Protein AF-A0AAX0KYI8-F1 (afdb_monomer_lite)

Sequence (105 aa):
MLRAIISIYSALVMVASILLAIGSLATGVMFAVSGDTQALRSFGFSLMIGGPLFAILLWGNVAIMVDNNRLLRRIAGEESNVKVPSEASGSASRREPTFSGSARS

Foldseek 3Di:
DVVVVLVVVLVVLLVVLVCQLVVLLVCLVCQLVVPPDPVSNVVSVCSNPVRNVVSVVSNVVSVVVVVVVVVVVVVVVVVVVPPPPPVVVPPPPDPDPPPPPDDDD

Radius of gyration: 30.59 Å; chains: 1; bounding box: 104×14×51 Å

Structure (mmCIF, N/CA/C/O backbone):
data_AF-A0AAX0KYI8-F1
#
_entry.id   AF-A0AAX0KYI8-F1
#
loop_
_atom_site.group_PDB
_atom_site.id
_atom_site.type_symbol
_atom_site.label_atom_id
_atom_site.label_alt_id
_atom_site.label_comp_id
_atom_sit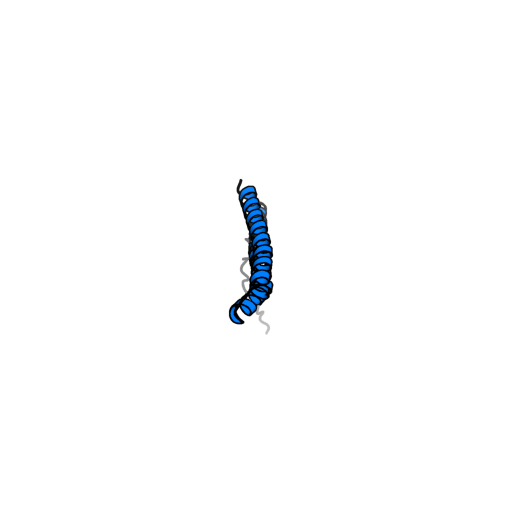e.label_asym_id
_atom_site.label_entity_id
_atom_site.label_seq_id
_atom_site.pdbx_PDB_ins_code
_atom_site.Cartn_x
_atom_site.Cartn_y
_atom_site.Cartn_z
_atom_site.occupancy
_atom_site.B_iso_or_equiv
_atom_site.auth_seq_id
_atom_site.auth_comp_id
_atom_site.auth_asym_id
_atom_site.auth_atom_id
_atom_site.pdbx_PDB_model_num
ATOM 1 N N . MET A 1 1 ? -8.520 -3.108 26.560 1.00 68.25 1 MET A N 1
ATOM 2 C CA . MET A 1 1 ? -7.411 -3.653 25.741 1.00 68.25 1 MET A CA 1
ATOM 3 C C . MET A 1 1 ? -7.772 -3.818 24.264 1.00 68.25 1 MET A C 1
ATOM 5 O O . MET A 1 1 ? -7.023 -3.328 23.433 1.00 68.25 1 MET A O 1
ATOM 9 N N . LEU A 1 2 ? -8.942 -4.371 23.909 1.00 71.38 2 LEU A N 1
ATOM 10 C CA . LEU A 1 2 ? -9.346 -4.564 22.501 1.00 71.38 2 LEU A CA 1
ATOM 11 C C . LEU A 1 2 ? -9.305 -3.289 21.626 1.00 71.38 2 LEU A C 1
ATOM 13 O O . LEU A 1 2 ? -8.883 -3.344 20.478 1.00 71.38 2 LEU A O 1
ATOM 17 N N . ARG A 1 3 ? -9.680 -2.121 22.172 1.00 70.62 3 ARG A N 1
ATOM 18 C CA . ARG A 1 3 ? -9.608 -0.833 21.448 1.00 70.62 3 ARG A CA 1
ATOM 19 C C . ARG A 1 3 ? -8.175 -0.445 21.060 1.00 70.62 3 ARG A C 1
ATOM 21 O O . ARG A 1 3 ? -7.970 0.066 19.966 1.00 70.62 3 ARG A O 1
ATOM 28 N N . ALA A 1 4 ? -7.203 -0.714 21.932 1.00 71.38 4 ALA A N 1
ATOM 29 C CA . ALA A 1 4 ? -5.794 -0.445 21.654 1.00 71.38 4 ALA A CA 1
ATOM 30 C C . ALA A 1 4 ? -5.268 -1.382 20.557 1.00 71.38 4 ALA A C 1
ATOM 32 O O . ALA A 1 4 ? -4.608 -0.924 19.635 1.00 71.38 4 ALA A O 1
ATOM 33 N N . ILE A 1 5 ? -5.651 -2.663 20.599 1.00 81.12 5 ILE A N 1
ATOM 34 C CA . ILE A 1 5 ? -5.278 -3.656 19.580 1.00 81.12 5 ILE A CA 1
ATOM 35 C C . ILE A 1 5 ? -5.815 -3.257 18.198 1.00 81.12 5 ILE A C 1
ATOM 37 O O . ILE A 1 5 ? -5.058 -3.235 17.233 1.00 81.12 5 ILE A O 1
ATOM 41 N N . ILE A 1 6 ? -7.094 -2.874 18.103 1.00 78.44 6 ILE A N 1
ATOM 42 C CA . ILE A 1 6 ? -7.707 -2.432 16.836 1.00 78.44 6 ILE A CA 1
ATOM 43 C C . ILE A 1 6 ? -7.020 -1.163 16.308 1.00 78.44 6 ILE A C 1
ATOM 45 O O . ILE A 1 6 ? -6.767 -1.051 15.111 1.00 78.44 6 ILE A O 1
ATOM 49 N N . SER A 1 7 ? -6.681 -0.224 17.196 1.00 77.94 7 SER A N 1
ATOM 50 C CA . SER A 1 7 ? -5.972 1.003 16.821 1.00 77.94 7 SER A CA 1
ATOM 51 C C . SER A 1 7 ? -4.565 0.721 16.293 1.00 77.94 7 SER A C 1
ATOM 53 O O . SER A 1 7 ? -4.172 1.293 15.281 1.00 77.94 7 SER A O 1
ATOM 55 N N . ILE A 1 8 ? -3.813 -0.163 16.955 1.00 84.06 8 ILE A N 1
ATOM 56 C CA . ILE A 1 8 ? -2.461 -0.550 16.533 1.00 84.06 8 ILE A CA 1
ATOM 57 C C . ILE A 1 8 ? -2.519 -1.283 15.192 1.00 84.06 8 ILE A C 1
ATOM 59 O O . ILE A 1 8 ? -1.740 -0.972 14.298 1.00 84.06 8 ILE A O 1
ATOM 63 N N . TYR A 1 9 ? -3.472 -2.201 15.019 1.00 83.62 9 TYR A N 1
ATOM 64 C CA . TYR A 1 9 ? -3.671 -2.908 13.755 1.00 83.62 9 TYR A CA 1
ATOM 65 C C . TYR A 1 9 ? -3.991 -1.943 12.608 1.00 83.62 9 TYR A C 1
ATOM 67 O O . TYR A 1 9 ? -3.352 -1.996 11.561 1.00 83.62 9 TYR A O 1
ATOM 75 N N . SER A 1 10 ? -4.924 -1.009 12.819 1.00 81.50 10 SER A N 1
ATOM 76 C CA . SER A 1 10 ? -5.249 0.011 11.819 1.00 81.50 10 SER A CA 1
ATOM 77 C C . SER A 1 10 ? -4.031 0.871 11.477 1.00 81.50 10 SER A C 1
ATOM 79 O O . SER A 1 10 ? -3.794 1.133 10.304 1.00 81.50 10 SER A O 1
ATOM 81 N N . ALA A 1 11 ? -3.234 1.281 12.467 1.00 83.38 11 ALA A N 1
ATOM 82 C CA . ALA A 1 11 ? -2.018 2.054 12.228 1.00 83.38 11 ALA A CA 1
ATOM 83 C C . ALA A 1 11 ? -0.965 1.252 11.443 1.00 83.38 11 ALA A C 1
ATOM 85 O O . ALA A 1 11 ? -0.365 1.779 10.511 1.00 83.38 11 ALA A O 1
ATOM 86 N N . LEU A 1 12 ? -0.779 -0.032 11.764 1.00 88.12 12 LEU A N 1
ATOM 87 C CA . LEU A 1 12 ? 0.128 -0.920 11.033 1.00 88.12 12 LEU A CA 1
ATOM 88 C C . LEU A 1 12 ? -0.296 -1.089 9.576 1.00 88.12 12 LEU A C 1
ATOM 90 O O . LEU A 1 12 ? 0.548 -0.991 8.689 1.00 88.12 12 LEU A O 1
ATOM 94 N N . VAL A 1 13 ? -1.592 -1.282 9.313 1.00 86.62 13 VAL A N 1
ATOM 95 C CA . VAL A 1 13 ? -2.103 -1.347 7.938 1.00 86.62 13 VAL A CA 1
ATOM 96 C C . VAL A 1 13 ? -1.887 -0.017 7.215 1.00 86.62 13 VAL A C 1
ATOM 98 O O . VAL A 1 13 ? -1.498 -0.026 6.050 1.00 86.62 13 VAL A O 1
ATOM 101 N N . MET A 1 14 ? -2.058 1.122 7.898 1.00 84.94 14 MET A N 1
ATOM 102 C CA . MET A 1 14 ? -1.786 2.443 7.320 1.00 84.94 14 MET A CA 1
ATOM 103 C C . MET A 1 14 ? -0.337 2.543 6.857 1.00 84.94 14 MET A C 1
ATOM 105 O O . MET A 1 14 ? -0.068 2.818 5.691 1.00 84.94 14 MET A O 1
ATOM 109 N N . VAL A 1 15 ? 0.598 2.249 7.759 1.00 88.81 15 VAL A N 1
ATOM 110 C CA . VAL A 1 15 ? 2.031 2.303 7.471 1.00 88.81 15 VAL A CA 1
ATOM 111 C C . VAL A 1 15 ? 2.388 1.321 6.357 1.00 88.81 15 VAL A C 1
ATOM 113 O O . VAL A 1 15 ? 3.076 1.703 5.415 1.00 88.81 15 VAL A O 1
ATOM 116 N N . ALA A 1 16 ? 1.869 0.092 6.400 1.00 89.00 16 ALA A N 1
ATOM 117 C CA . ALA A 1 16 ? 2.099 -0.905 5.359 1.00 89.00 16 ALA A CA 1
ATOM 118 C C . ALA A 1 16 ? 1.585 -0.439 3.989 1.00 89.00 16 ALA A C 1
ATOM 120 O O . ALA A 1 16 ? 2.296 -0.571 2.998 1.00 89.00 16 ALA A O 1
ATOM 121 N N . SER A 1 17 ? 0.388 0.150 3.923 1.00 88.06 17 SER A N 1
ATOM 122 C CA . SER A 1 17 ? -0.177 0.667 2.670 1.00 88.06 17 SER A CA 1
ATOM 123 C C . SER A 1 17 ? 0.621 1.851 2.109 1.00 88.06 17 SER A C 1
ATOM 125 O O . SER A 1 17 ? 0.880 1.888 0.907 1.00 88.06 17 SER A O 1
ATOM 127 N N . ILE A 1 18 ? 1.113 2.758 2.961 1.00 89.06 18 ILE A N 1
ATOM 128 C CA . ILE A 1 18 ? 2.004 3.854 2.547 1.00 89.06 18 ILE A CA 1
ATOM 129 C C . ILE A 1 18 ? 3.331 3.303 2.016 1.00 89.06 18 ILE A C 1
ATOM 131 O O . ILE A 1 18 ? 3.778 3.702 0.941 1.00 89.06 18 ILE A O 1
ATOM 135 N N . LEU A 1 19 ? 3.949 2.360 2.732 1.00 92.19 19 LEU A N 1
ATOM 136 C CA . LEU A 1 19 ? 5.194 1.724 2.298 1.00 92.19 19 LEU A CA 1
ATOM 137 C C . LEU A 1 19 ? 5.015 0.971 0.980 1.00 92.19 19 LEU A C 1
ATOM 139 O O . LEU A 1 19 ? 5.889 1.028 0.122 1.00 92.19 19 LEU A O 1
ATOM 143 N N . LEU A 1 20 ? 3.875 0.309 0.789 1.00 90.06 20 LEU A N 1
ATOM 144 C CA . LEU A 1 20 ? 3.555 -0.399 -0.444 1.00 90.06 20 LEU A CA 1
ATOM 145 C C . LEU A 1 20 ? 3.332 0.572 -1.611 1.00 90.06 20 LEU A C 1
ATOM 147 O O . LEU A 1 20 ? 3.812 0.315 -2.713 1.00 90.06 20 LEU A O 1
ATOM 151 N N . ALA A 1 21 ? 2.682 1.715 -1.380 1.00 89.06 21 ALA A N 1
ATOM 152 C CA . ALA A 1 21 ? 2.524 2.765 -2.387 1.00 89.06 21 ALA A CA 1
ATOM 153 C C . ALA A 1 21 ? 3.875 3.380 -2.796 1.00 89.06 21 ALA A C 1
ATOM 155 O O . ALA A 1 21 ? 4.177 3.478 -3.983 1.00 89.06 21 ALA A O 1
ATOM 156 N N . ILE A 1 22 ? 4.724 3.737 -1.828 1.00 92.88 22 ILE A N 1
ATOM 157 C CA . ILE A 1 22 ? 6.059 4.292 -2.103 1.00 92.88 22 ILE A CA 1
ATOM 158 C C . ILE A 1 22 ? 6.952 3.242 -2.774 1.00 92.88 22 ILE A C 1
ATOM 160 O O . ILE A 1 22 ? 7.622 3.540 -3.760 1.00 92.88 22 ILE A O 1
ATOM 164 N N . GLY A 1 23 ? 6.939 2.008 -2.268 1.00 92.06 23 GLY A N 1
ATOM 165 C CA . GLY A 1 23 ? 7.723 0.900 -2.804 1.00 92.06 23 GLY A CA 1
ATOM 166 C C . GLY A 1 23 ? 7.331 0.570 -4.239 1.00 92.06 23 GLY A C 1
ATOM 167 O O . GLY A 1 23 ? 8.192 0.500 -5.105 1.00 92.06 23 GLY A O 1
ATOM 168 N N . SER A 1 24 ? 6.035 0.455 -4.525 1.00 93.19 24 SER A N 1
ATOM 169 C CA . SER A 1 24 ? 5.552 0.200 -5.887 1.00 93.19 24 SER A CA 1
ATOM 170 C C . SER A 1 24 ? 5.871 1.332 -6.863 1.00 93.19 24 SER A C 1
ATOM 172 O O . SER A 1 24 ? 6.213 1.049 -8.008 1.00 93.19 24 SER A O 1
ATOM 174 N N . LEU A 1 25 ? 5.848 2.593 -6.420 1.00 91.62 25 LEU A N 1
ATOM 175 C CA . LEU A 1 25 ? 6.313 3.722 -7.227 1.00 91.62 25 LEU A CA 1
ATOM 176 C C . LEU A 1 25 ? 7.819 3.647 -7.492 1.00 91.62 25 LEU A C 1
ATOM 178 O O . LEU A 1 25 ? 8.233 3.740 -8.644 1.00 91.62 25 LEU A O 1
ATOM 182 N N . ALA A 1 26 ? 8.637 3.439 -6.460 1.00 92.50 26 ALA A N 1
ATOM 183 C CA . ALA A 1 26 ? 10.091 3.361 -6.600 1.00 92.50 26 ALA A CA 1
ATOM 184 C C . ALA A 1 26 ? 10.514 2.188 -7.499 1.00 92.50 26 ALA A C 1
ATOM 186 O O . ALA A 1 26 ? 11.281 2.360 -8.446 1.00 92.50 26 ALA A O 1
ATOM 187 N N . THR A 1 27 ? 9.960 1.002 -7.246 1.00 91.56 27 THR A N 1
ATOM 188 C CA . THR A 1 27 ? 10.187 -0.200 -8.051 1.00 91.56 27 THR A CA 1
ATOM 189 C C . THR A 1 27 ? 9.634 -0.034 -9.467 1.00 91.56 27 THR A C 1
ATOM 191 O O . THR A 1 27 ? 10.302 -0.399 -10.431 1.00 91.56 27 THR A O 1
ATOM 194 N N . GLY A 1 28 ? 8.455 0.571 -9.620 1.00 90.69 28 GLY A N 1
ATOM 195 C CA . GLY A 1 28 ? 7.854 0.856 -10.920 1.00 90.69 28 GLY A CA 1
ATOM 196 C C . GLY A 1 28 ? 8.716 1.783 -11.780 1.00 90.69 28 GLY A C 1
ATOM 197 O O . GLY A 1 28 ? 8.970 1.470 -12.941 1.00 90.69 28 GLY A O 1
ATOM 198 N N . VAL A 1 29 ? 9.249 2.863 -11.196 1.00 91.81 29 VAL A N 1
ATOM 199 C CA . VAL A 1 29 ? 10.186 3.782 -11.868 1.00 91.81 29 VAL A CA 1
ATOM 200 C C . VAL A 1 29 ? 11.479 3.065 -12.250 1.00 91.81 29 VAL A C 1
ATOM 202 O O . VAL A 1 29 ? 11.939 3.203 -13.383 1.00 91.81 29 VAL A O 1
ATOM 205 N N . MET A 1 30 ? 12.041 2.257 -11.347 1.00 93.88 30 MET A N 1
ATOM 206 C CA . MET A 1 30 ? 13.246 1.473 -11.628 1.00 93.88 30 MET A CA 1
ATOM 207 C C . MET A 1 30 ? 13.049 0.557 -12.845 1.00 93.88 30 MET A C 1
ATOM 209 O O . MET A 1 30 ? 13.874 0.564 -13.755 1.00 93.88 30 MET A O 1
ATOM 213 N N . PHE A 1 31 ? 11.939 -0.183 -12.915 1.00 92.31 31 PHE A N 1
ATOM 214 C CA . PHE A 1 31 ? 11.651 -1.059 -14.055 1.00 92.31 31 PHE A CA 1
ATOM 215 C C . PHE A 1 31 ? 11.286 -0.300 -15.337 1.00 92.31 31 PHE A C 1
ATOM 217 O O . PHE A 1 31 ? 11.618 -0.758 -16.431 1.00 92.31 31 PHE A O 1
ATOM 224 N N . ALA A 1 32 ? 10.638 0.862 -15.229 1.00 89.50 32 ALA A N 1
ATOM 225 C CA . ALA A 1 32 ? 10.300 1.691 -16.383 1.00 89.50 32 ALA A CA 1
ATOM 226 C C . ALA A 1 32 ? 11.547 2.295 -17.055 1.00 89.50 32 ALA A C 1
ATOM 228 O O . ALA A 1 32 ? 11.600 2.374 -18.283 1.00 89.50 32 ALA A O 1
ATOM 229 N N . VAL A 1 33 ? 12.552 2.691 -16.263 1.00 90.31 33 VAL A N 1
ATOM 230 C CA . VAL A 1 33 ? 13.781 3.340 -16.752 1.00 90.31 33 VAL A CA 1
ATOM 231 C C . VAL A 1 33 ? 14.866 2.321 -17.100 1.00 90.31 33 VAL A C 1
ATOM 233 O O . VAL A 1 33 ? 15.462 2.401 -18.171 1.00 90.31 33 VAL A O 1
ATOM 236 N N . SER A 1 34 ? 15.115 1.355 -16.215 1.00 91.12 34 SER A N 1
ATOM 237 C CA . SER A 1 34 ? 16.220 0.394 -16.334 1.00 91.12 34 SER A CA 1
ATOM 238 C C . SER A 1 34 ? 15.799 -0.960 -16.909 1.00 91.12 34 SER A C 1
ATOM 240 O O . SER A 1 34 ? 16.607 -1.879 -16.958 1.00 91.12 34 SER A O 1
ATOM 242 N N . GLY A 1 35 ? 14.541 -1.124 -17.324 1.00 87.00 35 GLY A N 1
ATOM 243 C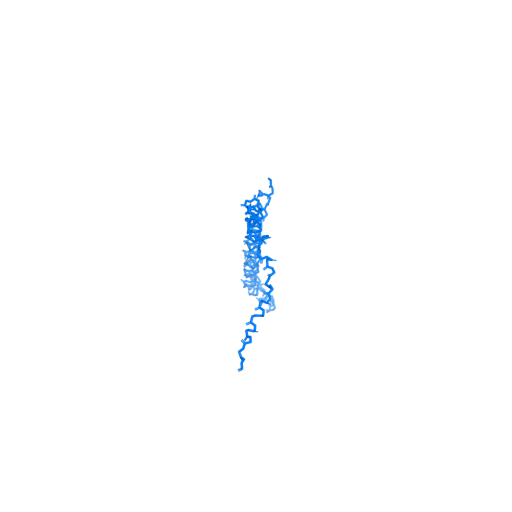 CA . GLY A 1 35 ? 14.078 -2.367 -17.934 1.00 87.00 35 GLY A CA 1
ATOM 244 C C . GLY A 1 35 ? 14.709 -2.594 -19.309 1.00 87.00 35 GLY A C 1
ATOM 245 O O . GLY A 1 35 ? 14.484 -1.807 -20.231 1.00 87.00 35 GLY A O 1
ATOM 246 N N . ASP A 1 36 ? 15.438 -3.697 -19.469 1.00 88.94 36 ASP A N 1
ATOM 247 C CA . ASP A 1 36 ? 16.064 -4.074 -20.747 1.00 88.94 36 ASP A CA 1
ATOM 248 C C . ASP A 1 36 ? 15.055 -4.592 -21.782 1.00 88.94 36 ASP A C 1
ATOM 250 O O . ASP A 1 36 ? 15.301 -4.544 -22.986 1.00 88.94 36 ASP A O 1
ATOM 254 N N . THR A 1 37 ? 13.883 -5.054 -21.333 1.00 93.75 37 THR A N 1
ATOM 255 C CA . THR A 1 37 ? 12.818 -5.558 -22.210 1.00 93.75 37 THR A CA 1
ATOM 256 C C . THR A 1 37 ? 11.577 -4.671 -22.164 1.00 93.75 37 THR A C 1
ATOM 258 O O . THR A 1 37 ? 11.244 -4.066 -21.142 1.00 93.75 37 THR A O 1
ATOM 261 N N . GLN A 1 38 ? 10.825 -4.639 -23.268 1.00 91.12 38 GLN A N 1
ATOM 262 C CA . GLN A 1 38 ? 9.535 -3.942 -23.331 1.00 91.12 38 GLN A CA 1
ATOM 263 C C . GLN A 1 38 ? 8.526 -4.493 -22.301 1.00 91.12 38 GLN A C 1
ATOM 265 O O . GLN A 1 38 ? 7.717 -3.740 -21.754 1.00 91.12 38 GLN A O 1
ATOM 270 N N . ALA A 1 39 ? 8.613 -5.788 -21.980 1.00 92.62 39 ALA A N 1
ATOM 271 C CA . ALA A 1 39 ? 7.818 -6.419 -20.928 1.00 92.62 39 ALA A CA 1
ATOM 272 C C . ALA A 1 39 ? 8.153 -5.857 -19.532 1.00 92.62 39 ALA A C 1
ATOM 274 O O . ALA A 1 39 ? 7.248 -5.485 -18.792 1.00 92.62 39 ALA A O 1
ATOM 275 N N . LEU A 1 40 ? 9.439 -5.710 -19.190 1.00 89.44 40 LEU A N 1
ATOM 276 C CA . LEU A 1 40 ? 9.864 -5.123 -17.911 1.00 89.44 40 LEU A CA 1
ATOM 277 C C . LEU A 1 40 ? 9.419 -3.662 -17.776 1.00 89.44 40 LEU A C 1
ATOM 279 O O . LEU A 1 40 ? 8.917 -3.266 -16.727 1.00 89.44 40 LEU A O 1
ATOM 283 N N . ARG A 1 41 ? 9.522 -2.875 -18.853 1.00 90.62 41 ARG A N 1
ATOM 284 C CA . ARG A 1 41 ? 9.085 -1.469 -18.841 1.00 90.62 41 ARG A CA 1
ATOM 285 C C . ARG A 1 41 ? 7.573 -1.329 -18.667 1.00 90.62 41 ARG A C 1
ATOM 287 O O . ARG A 1 41 ? 7.123 -0.539 -17.843 1.00 90.62 41 ARG A O 1
ATOM 294 N N . SER A 1 42 ? 6.783 -2.116 -19.404 1.00 92.00 42 SER A N 1
ATOM 295 C CA . SER A 1 42 ? 5.312 -2.124 -19.280 1.00 92.00 42 SER A CA 1
ATOM 296 C C . SER A 1 42 ? 4.835 -2.622 -17.914 1.00 92.00 42 SER A C 1
ATOM 298 O O . SER A 1 42 ? 3.878 -2.076 -17.356 1.00 92.00 42 SER A O 1
ATOM 300 N N . PHE A 1 43 ? 5.543 -3.587 -17.325 1.00 91.06 43 PHE A N 1
ATOM 301 C CA . PHE A 1 43 ? 5.330 -3.993 -15.941 1.00 91.06 43 PHE A CA 1
ATOM 302 C C . PHE A 1 43 ? 5.646 -2.855 -14.958 1.00 91.06 43 PHE A C 1
ATOM 304 O O . PHE A 1 43 ? 4.849 -2.598 -14.059 1.00 91.06 43 PHE A O 1
ATOM 311 N N . GLY A 1 44 ? 6.737 -2.113 -15.175 1.00 89.50 44 GLY A N 1
ATOM 312 C CA . GLY A 1 44 ? 7.082 -0.919 -14.397 1.00 89.50 44 GLY A CA 1
ATOM 313 C C . GLY A 1 44 ? 5.969 0.134 -14.390 1.00 89.50 44 GLY A C 1
ATOM 314 O O . GLY A 1 44 ? 5.528 0.556 -13.322 1.00 89.50 44 GLY A O 1
ATOM 315 N N . PHE A 1 45 ? 5.424 0.480 -15.562 1.00 90.06 45 PHE A N 1
ATOM 316 C CA . PHE A 1 45 ? 4.276 1.395 -15.662 1.00 90.06 45 PHE A CA 1
ATOM 317 C C . PHE A 1 45 ? 3.023 0.853 -14.962 1.00 90.06 45 PHE A C 1
ATOM 319 O O . PHE A 1 45 ? 2.310 1.600 -14.290 1.00 90.06 45 PHE A O 1
ATOM 326 N N . SER A 1 46 ? 2.773 -0.454 -15.073 1.00 91.75 46 SER A N 1
ATOM 327 C CA . SER A 1 46 ? 1.647 -1.109 -14.398 1.00 91.75 46 SER A CA 1
ATOM 328 C C . SER A 1 46 ? 1.792 -1.064 -12.874 1.00 91.75 46 SER A C 1
ATOM 330 O O . SER A 1 46 ? 0.808 -0.845 -12.175 1.00 91.75 46 SER A O 1
ATOM 332 N N . LEU A 1 47 ? 3.014 -1.198 -12.351 1.00 92.00 47 LEU A N 1
ATOM 333 C CA . LEU A 1 47 ? 3.339 -1.052 -10.928 1.00 92.00 47 LEU A CA 1
ATOM 334 C C . LEU A 1 47 ? 3.128 0.379 -10.423 1.00 92.00 47 LEU A C 1
ATOM 336 O O . LEU A 1 47 ? 2.579 0.559 -9.338 1.00 92.00 47 LEU A O 1
ATOM 340 N N . MET A 1 48 ? 3.507 1.384 -11.218 1.00 91.06 48 MET A N 1
ATOM 341 C CA . MET A 1 48 ? 3.348 2.798 -10.854 1.00 91.06 48 MET A CA 1
ATOM 342 C C . MET A 1 48 ? 1.881 3.208 -10.676 1.00 91.06 48 MET A C 1
ATOM 344 O O . MET A 1 48 ? 1.593 4.074 -9.857 1.00 91.06 48 MET A O 1
ATOM 348 N N . ILE A 1 49 ? 0.957 2.597 -11.424 1.00 90.88 49 ILE A N 1
ATOM 349 C CA . ILE A 1 49 ? -0.482 2.892 -11.335 1.00 90.88 49 ILE A CA 1
ATOM 350 C C . ILE A 1 49 ? -1.180 1.901 -10.394 1.00 90.88 49 ILE A C 1
ATOM 352 O O . ILE A 1 49 ? -1.919 2.293 -9.491 1.00 90.88 49 ILE A O 1
ATOM 356 N N . GLY A 1 50 ? -0.933 0.606 -10.586 1.00 90.69 50 GLY A N 1
ATOM 357 C CA . GLY A 1 50 ? -1.597 -0.470 -9.858 1.00 90.69 50 GLY A CA 1
ATOM 358 C C . GLY A 1 50 ? -1.196 -0.544 -8.390 1.00 90.69 50 GLY A C 1
ATOM 359 O O . GLY A 1 50 ? -2.042 -0.831 -7.548 1.00 90.69 50 GLY A O 1
ATOM 360 N N . GLY A 1 51 ? 0.058 -0.237 -8.058 1.00 89.62 51 GLY A N 1
ATOM 361 C CA . GLY A 1 51 ? 0.551 -0.260 -6.684 1.00 89.62 51 GLY A CA 1
ATOM 362 C C . GLY A 1 51 ? -0.156 0.743 -5.763 1.00 89.62 51 GLY A C 1
ATOM 363 O O . GLY A 1 51 ? -0.740 0.324 -4.760 1.00 89.62 51 GLY A O 1
ATOM 364 N N . PRO A 1 52 ? -0.196 2.045 -6.108 1.00 89.19 52 PRO A N 1
ATOM 365 C CA . PRO A 1 52 ? -0.956 3.036 -5.350 1.00 89.19 52 PRO A CA 1
ATOM 366 C C . PRO A 1 52 ? -2.455 2.725 -5.275 1.00 89.19 52 PRO A C 1
ATOM 368 O O . PRO A 1 52 ? -3.047 2.838 -4.202 1.00 89.19 52 PRO A O 1
ATOM 371 N N . LEU A 1 53 ? -3.071 2.275 -6.375 1.00 90.62 53 LEU A N 1
ATOM 372 C CA . LEU A 1 53 ? -4.483 1.875 -6.375 1.00 90.62 53 LEU A CA 1
ATOM 373 C C . LEU A 1 53 ? -4.746 0.711 -5.412 1.00 90.62 53 LEU A C 1
ATOM 375 O O . LEU A 1 53 ? -5.697 0.751 -4.633 1.00 90.62 53 LEU A O 1
ATOM 379 N N . PHE A 1 54 ? -3.884 -0.304 -5.420 1.00 89.25 54 PHE A N 1
ATOM 380 C CA . PHE A 1 54 ? -3.995 -1.449 -4.523 1.00 89.25 54 PHE A CA 1
ATOM 381 C C . PHE A 1 54 ? -3.820 -1.047 -3.053 1.00 89.25 54 PHE A C 1
ATOM 383 O O . PHE A 1 54 ? -4.579 -1.501 -2.195 1.00 89.25 54 PHE A O 1
ATOM 390 N N . ALA A 1 55 ? -2.883 -0.141 -2.758 1.00 88.88 55 ALA A N 1
ATOM 391 C CA . ALA A 1 55 ? -2.696 0.405 -1.416 1.00 88.88 55 ALA A CA 1
ATOM 392 C C . ALA A 1 55 ? -3.942 1.156 -0.908 1.00 88.88 55 ALA A C 1
ATOM 394 O O . ALA A 1 55 ? -4.356 0.953 0.235 1.00 88.88 55 ALA A O 1
ATOM 395 N N . ILE A 1 56 ? -4.578 1.966 -1.765 1.00 87.94 56 ILE A N 1
ATOM 396 C CA . ILE A 1 56 ? -5.826 2.674 -1.438 1.00 87.94 56 ILE A CA 1
ATOM 397 C C . ILE A 1 56 ? -6.959 1.682 -1.157 1.00 87.94 56 ILE A C 1
ATOM 399 O O . ILE A 1 56 ? -7.684 1.846 -0.176 1.00 87.94 56 ILE A O 1
ATOM 403 N N . LEU A 1 57 ? -7.102 0.634 -1.974 1.00 89.38 57 LEU A N 1
ATOM 404 C CA . LEU A 1 57 ? -8.127 -0.395 -1.774 1.00 89.38 57 LEU A CA 1
ATOM 405 C C . LEU A 1 57 ? -7.931 -1.155 -0.457 1.00 89.38 57 LEU A C 1
ATOM 407 O O . LEU A 1 57 ? -8.896 -1.383 0.274 1.00 89.38 57 LEU A O 1
ATOM 411 N N . LEU A 1 58 ? -6.693 -1.525 -0.123 1.00 87.44 58 LEU A N 1
ATOM 412 C CA . LEU A 1 58 ? -6.358 -2.165 1.153 1.00 87.44 58 LEU A CA 1
ATOM 413 C C . LEU A 1 58 ? -6.740 -1.283 2.343 1.00 87.44 58 LEU A C 1
ATOM 415 O O . LEU A 1 58 ? -7.415 -1.742 3.266 1.00 87.44 58 LEU A O 1
ATOM 419 N N . TRP A 1 59 ? -6.352 -0.008 2.297 1.00 84.69 59 TRP A N 1
ATOM 420 C CA . TRP A 1 59 ? -6.694 0.957 3.336 1.00 84.69 59 TRP A CA 1
ATOM 421 C C . TRP A 1 59 ? -8.209 1.155 3.463 1.00 84.69 59 TRP A C 1
ATOM 423 O O . TRP A 1 59 ? -8.750 1.100 4.568 1.00 84.69 59 TRP A O 1
ATOM 433 N N . GLY A 1 60 ? -8.908 1.320 2.337 1.00 85.44 60 GLY A N 1
ATOM 434 C CA . GLY A 1 60 ? -10.357 1.511 2.294 1.00 85.44 60 GLY A CA 1
ATOM 435 C C . GLY A 1 60 ? -11.130 0.351 2.923 1.00 85.44 60 GLY A C 1
ATOM 436 O O . GLY A 1 60 ? -12.026 0.581 3.733 1.00 85.44 60 GLY A O 1
ATOM 437 N N 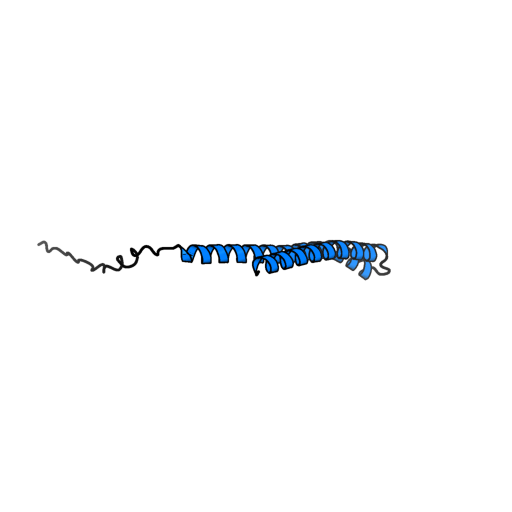. ASN A 1 61 ? -10.739 -0.894 2.635 1.00 87.00 61 ASN A N 1
ATOM 438 C CA . ASN A 1 61 ? -11.358 -2.073 3.250 1.00 87.00 61 ASN A CA 1
ATOM 439 C C . ASN A 1 61 ? -11.206 -2.079 4.778 1.00 87.00 61 ASN A C 1
ATOM 441 O O . ASN A 1 61 ? -12.159 -2.375 5.501 1.00 87.00 61 ASN A O 1
ATOM 445 N N . VAL A 1 62 ? -10.027 -1.710 5.287 1.00 84.50 62 VAL A N 1
ATOM 446 C CA . VAL A 1 62 ? -9.794 -1.639 6.735 1.00 84.50 62 VAL A CA 1
ATOM 447 C C . VAL A 1 62 ? -10.566 -0.487 7.375 1.00 84.50 62 VAL A C 1
ATOM 449 O O . VAL A 1 62 ? -11.152 -0.684 8.439 1.00 84.50 62 VAL A O 1
ATOM 452 N N . ALA A 1 63 ? -10.648 0.675 6.725 1.00 82.44 63 ALA A N 1
ATOM 453 C CA . ALA A 1 63 ? -11.448 1.800 7.208 1.00 82.44 63 ALA A CA 1
ATOM 454 C C . ALA A 1 63 ? -12.933 1.419 7.355 1.00 82.44 63 ALA A C 1
ATOM 456 O O . ALA A 1 63 ? -13.517 1.621 8.421 1.00 82.44 63 ALA A O 1
ATOM 457 N N . ILE A 1 64 ? -13.507 0.765 6.339 1.00 86.12 64 ILE A N 1
ATOM 458 C CA . ILE A 1 64 ? -14.893 0.273 6.372 1.00 86.12 64 ILE A CA 1
ATOM 459 C C . ILE A 1 64 ? -15.082 -0.746 7.502 1.00 86.12 64 ILE A C 1
ATOM 461 O O . ILE A 1 64 ? -16.052 -0.673 8.253 1.00 86.12 64 ILE A O 1
ATOM 465 N N . MET A 1 65 ? -14.147 -1.683 7.674 1.00 82.69 65 MET A N 1
ATOM 466 C CA . MET A 1 65 ? -14.226 -2.688 8.737 1.00 82.69 65 MET A CA 1
ATOM 467 C C . MET A 1 65 ? -14.171 -2.063 10.143 1.00 82.69 65 MET A C 1
ATOM 469 O O . MET A 1 65 ? -14.864 -2.521 11.058 1.00 82.69 65 MET A O 1
ATOM 473 N N . VAL A 1 66 ? -13.366 -1.013 10.333 1.00 82.06 66 VAL A N 1
ATOM 474 C CA . VAL A 1 66 ? -13.293 -0.267 11.597 1.00 82.06 66 VAL A CA 1
ATOM 475 C C . VAL A 1 66 ? -14.599 0.478 11.864 1.00 82.06 66 VAL A C 1
ATOM 477 O O . VAL A 1 66 ? -15.114 0.406 12.985 1.00 82.06 66 VAL A O 1
ATOM 480 N N . ASP A 1 67 ? -15.162 1.146 10.860 1.00 82.38 67 ASP A N 1
ATOM 481 C CA . ASP A 1 67 ? -16.417 1.881 11.018 1.00 82.38 67 ASP A CA 1
ATOM 482 C C . ASP A 1 67 ? -17.614 0.947 11.226 1.00 82.38 67 ASP A C 1
ATOM 484 O O . ASP A 1 67 ? -18.415 1.186 12.132 1.00 82.38 67 ASP A O 1
ATOM 488 N N . ASN A 1 68 ? -17.673 -0.193 10.534 1.00 85.00 68 ASN A N 1
ATOM 489 C CA . ASN A 1 68 ? -18.682 -1.227 10.778 1.00 85.00 68 ASN A CA 1
ATOM 490 C C . ASN A 1 68 ? -18.616 -1.759 12.217 1.00 85.00 68 ASN A C 1
ATOM 492 O O . ASN A 1 68 ? -19.640 -1.875 12.891 1.00 85.00 68 ASN A O 1
ATOM 496 N N . ASN A 1 69 ? -17.413 -2.011 12.742 1.00 81.31 69 ASN A N 1
ATOM 497 C CA . ASN A 1 69 ? -17.241 -2.419 14.139 1.00 81.31 69 ASN A CA 1
ATOM 498 C C . ASN A 1 69 ? -17.675 -1.335 15.137 1.00 81.31 69 ASN A C 1
ATOM 500 O O . ASN A 1 69 ? -18.172 -1.650 16.222 1.00 81.31 69 ASN A O 1
ATOM 504 N N . ARG A 1 70 ? -17.483 -0.053 14.805 1.00 80.62 70 ARG A N 1
ATOM 505 C CA . ARG A 1 70 ? -17.961 1.065 15.631 1.00 80.62 70 ARG A CA 1
ATOM 506 C C . ARG A 1 70 ? -19.485 1.158 15.615 1.00 80.62 70 ARG A C 1
ATOM 508 O O . ARG A 1 70 ? -20.063 1.359 16.681 1.00 80.62 70 ARG A O 1
ATOM 515 N N . LEU A 1 71 ? -20.118 0.975 14.457 1.00 81.06 71 LEU A N 1
ATOM 516 C CA . LEU A 1 71 ? -21.575 0.982 14.300 1.00 81.06 71 LEU A CA 1
ATOM 517 C C . LEU A 1 71 ? -22.231 -0.175 15.060 1.00 81.06 71 LEU A C 1
ATOM 519 O O . LEU A 1 71 ? -23.111 0.067 15.879 1.00 81.06 71 LEU A O 1
ATOM 523 N N . LEU A 1 72 ? -21.738 -1.406 14.895 1.00 80.19 72 LEU A N 1
ATOM 524 C CA . LEU A 1 72 ? -22.243 -2.574 15.630 1.00 80.19 72 LEU A CA 1
ATOM 525 C C . LEU A 1 72 ? -22.116 -2.403 17.148 1.00 80.19 72 LEU A C 1
ATOM 527 O O . LEU A 1 72 ? -23.017 -2.767 17.895 1.00 80.19 72 LEU A O 1
ATOM 531 N N . ARG A 1 73 ? -21.020 -1.794 17.620 1.00 76.25 73 ARG A N 1
ATOM 532 C CA . ARG A 1 73 ? -20.841 -1.472 19.044 1.00 76.25 73 ARG A CA 1
ATOM 533 C C . ARG A 1 73 ? -21.791 -0.389 19.549 1.00 76.25 73 ARG A C 1
ATOM 535 O O . ARG A 1 73 ? -22.111 -0.418 20.733 1.00 76.25 73 ARG A O 1
ATOM 542 N N . ARG A 1 74 ? -22.193 0.569 18.707 1.00 77.44 74 ARG A N 1
ATOM 543 C CA . ARG A 1 74 ? -23.215 1.564 19.067 1.00 77.44 74 ARG A CA 1
ATOM 544 C C . ARG A 1 74 ? -24.576 0.899 19.193 1.00 77.44 74 ARG A C 1
ATOM 546 O O . ARG A 1 74 ? -25.170 1.029 20.250 1.00 77.44 74 ARG A O 1
ATOM 553 N N . ILE A 1 75 ? -24.969 0.093 18.207 1.00 74.94 75 ILE A N 1
ATOM 554 C CA . ILE A 1 75 ? -26.243 -0.640 18.215 1.00 74.94 75 ILE A CA 1
ATOM 555 C C . ILE A 1 75 ? -26.318 -1.585 19.426 1.00 74.94 75 ILE A C 1
ATOM 557 O O . ILE A 1 75 ? -27.266 -1.523 20.198 1.00 74.94 75 ILE A O 1
ATOM 561 N N . ALA A 1 76 ? -25.274 -2.381 19.678 1.00 73.81 76 ALA A N 1
ATOM 562 C CA . ALA A 1 76 ? -25.224 -3.278 20.838 1.00 73.81 76 ALA A CA 1
ATOM 563 C C . ALA A 1 76 ? -25.158 -2.537 22.193 1.00 73.81 76 ALA A C 1
ATOM 565 O O . ALA A 1 76 ? -25.553 -3.078 23.222 1.00 73.81 76 ALA A O 1
ATOM 566 N N . GLY A 1 77 ? -24.629 -1.309 22.219 1.00 62.75 77 GLY A N 1
ATOM 567 C CA . GLY A 1 77 ? -24.642 -0.448 23.404 1.00 62.75 77 GLY A CA 1
ATOM 568 C C . GLY A 1 77 ? -25.999 0.223 23.628 1.00 62.75 77 GLY A C 1
ATOM 569 O O . GLY A 1 77 ? -26.441 0.339 24.770 1.00 62.75 77 GLY A O 1
ATOM 570 N N . GLU A 1 78 ? -26.678 0.613 22.551 1.00 54.72 78 GLU A N 1
ATOM 571 C CA . GLU A 1 78 ? -28.034 1.161 22.565 1.00 54.72 78 GLU A CA 1
ATOM 572 C C . GLU A 1 78 ? -29.059 0.100 22.983 1.00 54.72 78 GLU A C 1
ATOM 574 O O . GLU A 1 78 ? -29.9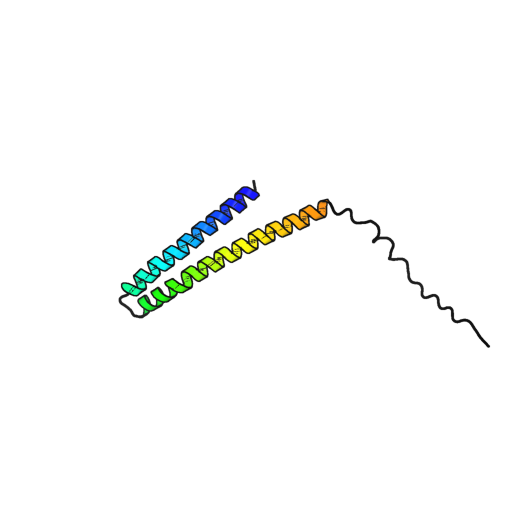30 0.415 23.787 1.00 54.72 78 GLU A O 1
ATOM 579 N N . GLU A 1 79 ? -28.898 -1.170 22.596 1.00 47.94 79 GLU A N 1
ATOM 580 C CA . GLU A 1 79 ? -29.767 -2.271 23.052 1.00 47.94 79 GLU A CA 1
ATOM 581 C C . GLU A 1 79 ? -29.742 -2.511 24.573 1.00 47.94 79 GLU A C 1
ATOM 583 O O . GLU A 1 79 ? -30.700 -3.050 25.120 1.00 47.94 79 GLU A O 1
ATOM 588 N N . SER A 1 80 ? -28.715 -2.049 25.298 1.00 44.91 80 SER A N 1
ATOM 589 C CA . SER A 1 80 ? -28.708 -2.104 26.772 1.00 44.91 80 SER A CA 1
ATOM 590 C C . SER A 1 80 ? -29.540 -1.001 27.447 1.00 44.91 80 SER A C 1
ATOM 592 O O . SER A 1 80 ? -29.797 -1.075 28.648 1.00 44.91 80 SER A O 1
ATOM 594 N N . ASN A 1 81 ? -29.982 0.009 26.687 1.00 44.41 81 ASN A N 1
ATOM 595 C CA . ASN A 1 81 ? -30.821 1.113 27.163 1.00 44.41 81 ASN A CA 1
ATOM 596 C C . ASN A 1 81 ? -32.108 1.287 26.334 1.00 44.41 81 ASN A C 1
ATOM 598 O O . ASN A 1 81 ? -32.808 2.292 26.456 1.00 44.41 81 ASN A O 1
ATOM 602 N N . VAL A 1 82 ? -32.470 0.291 25.523 1.00 46.56 82 VAL A N 1
ATOM 603 C CA . VAL A 1 82 ? -33.844 0.160 25.045 1.00 46.56 82 VAL A CA 1
ATOM 604 C C . VAL A 1 82 ? -34.622 -0.545 26.151 1.00 46.56 82 VAL A C 1
ATOM 606 O O . VAL A 1 82 ? -34.725 -1.769 26.196 1.00 46.56 82 VAL A O 1
ATOM 609 N N . LYS A 1 83 ? -35.220 0.244 27.055 1.00 46.44 83 LYS A N 1
ATOM 610 C CA . LYS A 1 83 ? -36.509 -0.161 27.627 1.00 46.44 83 LYS A CA 1
ATOM 611 C C . LYS A 1 83 ? -37.401 -0.427 26.425 1.00 46.44 83 LYS A C 1
ATOM 613 O O . LYS A 1 83 ? -37.864 0.522 25.800 1.00 46.44 83 LYS A O 1
ATOM 618 N N . VAL A 1 84 ? -37.590 -1.699 26.078 1.00 48.88 84 VAL A N 1
ATOM 619 C CA . VAL A 1 84 ? -38.658 -2.115 25.173 1.00 48.88 84 VAL A CA 1
ATOM 620 C C . VAL A 1 84 ? -39.918 -1.476 25.752 1.00 48.88 84 VAL A C 1
ATOM 622 O O . VAL A 1 84 ? -40.269 -1.809 26.890 1.00 48.88 84 VAL A O 1
ATOM 625 N N . PRO A 1 85 ? -40.558 -0.503 25.080 1.00 45.44 85 PRO A N 1
ATOM 626 C CA . PRO A 1 85 ? -41.832 -0.025 25.568 1.00 45.44 85 PRO A CA 1
ATOM 627 C C . PRO A 1 85 ? -42.748 -1.245 25.561 1.00 45.44 85 PRO A C 1
ATOM 629 O O . PRO A 1 85 ? -42.983 -1.853 24.515 1.00 45.44 85 PRO A O 1
ATOM 632 N N . SER A 1 86 ? -43.235 -1.641 26.738 1.00 50.16 86 SER A N 1
ATOM 633 C CA . SER A 1 86 ? -44.129 -2.789 26.922 1.00 50.16 86 SER A CA 1
ATOM 634 C C . SER A 1 86 ? -45.521 -2.553 26.314 1.00 50.16 86 SER A C 1
ATOM 636 O O . SER A 1 86 ? -46.503 -3.150 26.744 1.00 50.16 86 SER A O 1
ATOM 638 N N . GLU A 1 87 ? -45.627 -1.669 25.325 1.00 47.06 87 GLU A N 1
ATOM 639 C CA . GLU A 1 87 ? -46.857 -1.295 24.635 1.00 47.06 87 GLU A CA 1
ATOM 640 C C . GLU A 1 87 ? -47.054 -2.078 23.329 1.00 47.06 87 GLU A C 1
ATOM 642 O O . GLU A 1 87 ? -48.138 -2.053 22.754 1.00 47.06 87 GLU A O 1
ATOM 647 N N . ALA A 1 88 ? -46.072 -2.877 22.899 1.00 45.88 88 ALA A N 1
ATOM 648 C CA . ALA A 1 88 ? -46.243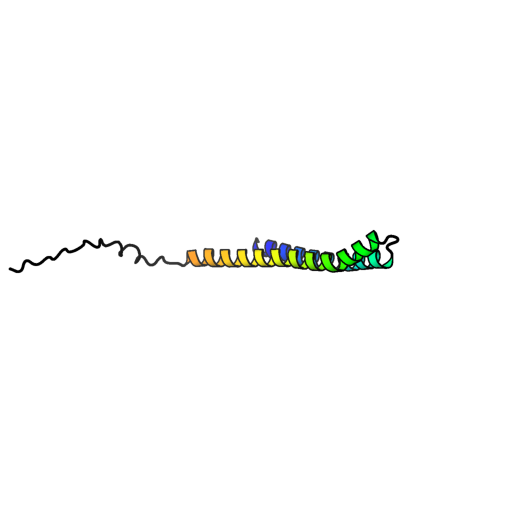 -3.812 21.782 1.00 45.88 88 ALA A CA 1
ATOM 649 C C . ALA A 1 88 ? -46.812 -5.189 22.197 1.00 45.88 88 ALA A C 1
ATOM 651 O O . ALA A 1 88 ? -46.927 -6.077 21.359 1.00 45.88 88 ALA A O 1
ATOM 652 N N . SER A 1 89 ? -47.200 -5.378 23.468 1.00 47.44 89 SER A N 1
ATOM 653 C CA . SER A 1 89 ? -47.900 -6.593 23.935 1.00 47.44 89 SER A CA 1
ATOM 654 C C . SER A 1 89 ? -49.428 -6.428 24.014 1.00 47.44 89 SER A C 1
ATOM 656 O O . SER A 1 89 ? -50.118 -7.368 24.406 1.00 47.44 89 SER A O 1
ATOM 658 N N . GLY A 1 90 ? -49.974 -5.256 23.660 1.00 46.00 90 GLY A N 1
ATOM 659 C CA . GLY A 1 90 ? -51.407 -4.950 23.798 1.00 46.00 90 GLY A CA 1
ATOM 660 C C . GLY A 1 90 ? -52.202 -4.836 22.491 1.00 46.00 90 GLY A C 1
ATOM 661 O O . GLY A 1 90 ? -53.429 -4.844 22.528 1.00 46.00 90 GLY A O 1
ATOM 662 N N . SER A 1 91 ? -51.555 -4.745 21.325 1.00 45.12 91 SER A N 1
ATOM 663 C CA . SER A 1 91 ? -52.258 -4.500 20.051 1.00 45.12 91 SER A CA 1
ATOM 664 C C . SER A 1 91 ? -52.660 -5.765 19.286 1.00 45.12 91 SER A C 1
ATOM 666 O O . SER A 1 91 ? -53.311 -5.672 18.247 1.00 45.12 91 SER A O 1
ATOM 668 N N . ALA A 1 92 ? -52.399 -6.952 19.842 1.00 48.09 92 ALA A N 1
ATOM 669 C CA . ALA A 1 92 ? -52.999 -8.210 19.393 1.00 48.09 92 ALA A CA 1
ATOM 670 C C . ALA A 1 92 ? -54.433 -8.410 19.935 1.00 48.09 92 ALA A C 1
ATOM 672 O O . ALA A 1 92 ? -54.905 -9.541 20.058 1.00 48.09 92 ALA A O 1
ATOM 673 N N . SER A 1 93 ? -55.153 -7.324 20.248 1.00 48.69 93 SER A N 1
ATOM 674 C CA . SER A 1 93 ? -56.599 -7.380 20.454 1.00 48.69 93 SER A CA 1
ATOM 675 C C . SER A 1 93 ? -57.276 -7.624 19.106 1.00 48.69 93 SER A C 1
ATOM 677 O O . SER A 1 93 ? -57.583 -6.708 18.344 1.00 48.69 93 SER A O 1
ATOM 679 N N . ARG A 1 94 ? -57.387 -8.916 18.785 1.00 52.78 94 ARG A N 1
ATOM 680 C CA . ARG A 1 94 ? -58.541 -9.564 18.163 1.00 52.78 94 ARG A CA 1
ATOM 681 C C . ARG A 1 94 ? -59.531 -8.567 17.545 1.00 52.78 94 ARG A C 1
ATOM 683 O O . ARG A 1 94 ? -60.501 -8.161 18.176 1.00 52.78 94 ARG A O 1
ATOM 690 N N . ARG A 1 95 ? -59.315 -8.205 16.278 1.00 51.28 95 ARG A N 1
ATOM 691 C CA . ARG A 1 95 ? -60.390 -7.644 15.453 1.00 51.28 95 ARG A CA 1
ATOM 692 C C . ARG A 1 95 ? -61.361 -8.780 15.148 1.00 51.28 95 ARG A C 1
ATOM 694 O O . ARG A 1 95 ? -61.188 -9.496 14.167 1.00 51.28 95 ARG A O 1
ATOM 701 N N . GLU A 1 96 ? -62.342 -8.986 16.019 1.00 51.34 96 GLU A N 1
ATOM 702 C CA . GLU A 1 96 ? -63.555 -9.685 15.610 1.00 51.34 96 GLU A CA 1
ATOM 703 C C . GLU A 1 96 ? -64.267 -8.817 14.566 1.00 51.34 96 GLU A C 1
ATOM 705 O O . GLU A 1 96 ? -64.464 -7.622 14.805 1.00 51.34 96 GLU A O 1
ATOM 710 N N . PRO A 1 97 ? -64.641 -9.360 13.398 1.00 53.00 97 PRO A N 1
ATOM 711 C CA . PRO A 1 97 ? -65.542 -8.658 12.507 1.00 53.00 97 PRO A CA 1
ATOM 712 C C . PRO A 1 97 ? -66.930 -8.637 13.157 1.00 53.00 97 PRO A C 1
ATOM 714 O O . PRO A 1 97 ? -67.646 -9.637 13.165 1.00 53.00 97 PRO A O 1
ATOM 717 N N . THR A 1 98 ? -67.324 -7.491 13.707 1.00 54.06 98 THR A N 1
ATOM 718 C CA . THR A 1 98 ? -68.713 -7.211 14.074 1.00 54.06 98 THR A CA 1
ATOM 719 C C . THR A 1 98 ? -69.543 -7.106 12.798 1.00 54.06 98 THR A C 1
ATOM 721 O O . THR A 1 98 ? -69.623 -6.063 12.153 1.00 54.06 98 THR A O 1
ATOM 724 N N . PHE A 1 99 ? -70.163 -8.218 12.410 1.00 52.25 99 PHE A N 1
ATOM 725 C CA . PHE A 1 99 ? -71.154 -8.253 11.342 1.00 52.25 99 PHE A CA 1
ATOM 726 C C . PHE A 1 99 ? -72.484 -7.703 11.881 1.00 52.25 99 PHE A C 1
ATOM 728 O O . PHE A 1 99 ? -73.342 -8.454 12.336 1.00 52.25 99 PHE A O 1
ATOM 735 N N . SER A 1 100 ? -72.666 -6.379 11.868 1.00 58.50 100 SER A N 1
ATOM 736 C CA . SER A 1 100 ? -73.966 -5.746 12.137 1.00 58.50 100 SER A CA 1
ATOM 737 C C . SER A 1 100 ? -74.765 -5.569 10.841 1.00 58.50 100 SER A C 1
ATOM 739 O 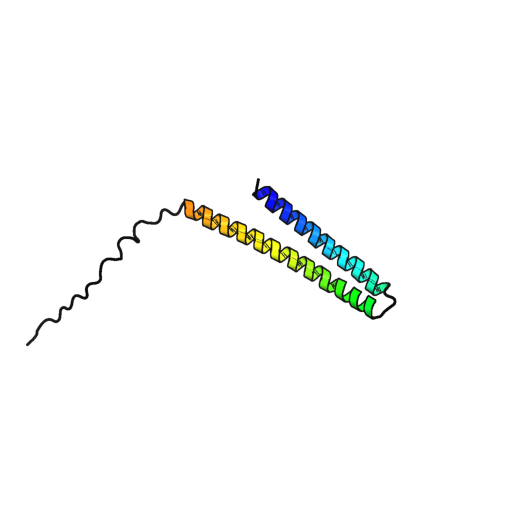O . SER A 1 100 ? -75.055 -4.464 10.386 1.00 58.50 100 SER A O 1
ATOM 741 N N . GLY A 1 101 ? -75.158 -6.692 10.238 1.00 49.53 101 GLY A N 1
ATOM 742 C CA . GLY A 1 101 ? -76.187 -6.727 9.200 1.00 49.53 101 GLY A CA 1
ATOM 743 C C . GLY A 1 101 ? -77.572 -6.558 9.823 1.00 49.53 101 GLY A C 1
ATOM 744 O O . GLY A 1 101 ? -78.272 -7.536 10.057 1.00 49.53 101 GLY A O 1
ATOM 745 N N . SER A 1 102 ? -77.937 -5.314 10.132 1.00 48.31 102 SER A N 1
ATOM 746 C CA . SER A 1 102 ? -79.286 -4.917 10.540 1.00 48.31 102 SER A CA 1
ATOM 747 C C . SER A 1 102 ? -80.296 -5.287 9.456 1.00 48.31 102 SER A C 1
ATOM 749 O O . SER A 1 102 ? -80.272 -4.727 8.361 1.00 48.31 102 SER A O 1
ATOM 751 N N . ALA A 1 103 ? -81.234 -6.162 9.806 1.00 54.94 103 ALA A N 1
ATOM 752 C CA . ALA A 1 103 ? -82.487 -6.352 9.095 1.00 54.94 103 ALA A CA 1
ATOM 753 C C . ALA A 1 103 ? -83.216 -5.012 8.877 1.00 54.94 103 ALA A C 1
ATOM 755 O O . ALA A 1 103 ? -83.422 -4.256 9.827 1.00 54.94 103 ALA A O 1
ATOM 756 N N . ARG A 1 104 ? -83.623 -4.741 7.635 1.00 51.19 104 ARG A N 1
ATOM 757 C CA . ARG A 1 104 ? -84.753 -3.879 7.244 1.00 51.19 104 ARG A CA 1
ATOM 758 C C . ARG A 1 104 ? -85.332 -4.517 5.977 1.00 51.19 104 ARG A C 1
ATOM 760 O O . ARG A 1 104 ? -84.605 -4.649 5.000 1.00 51.19 104 ARG A O 1
ATOM 767 N N . SER A 1 105 ? -86.411 -5.283 6.153 1.00 54.56 105 SER A N 1
ATOM 768 C CA . SER A 1 105 ? -87.813 -4.914 5.864 1.00 54.56 105 SER A CA 1
ATOM 769 C C . SER A 1 105 ? -88.144 -5.082 4.389 1.00 54.56 105 SER A C 1
ATOM 771 O O . SER A 1 105 ? -87.670 -4.231 3.607 1.00 54.56 105 SER A O 1
#

Secondary structure (DSSP, 8-state):
-HHHHHHHHHHHHHHHHHHHHHHHHHHHHHHHHH-SSHHHHHHHHHHHHHHHHHHHHHHHHHHHHHHHHHHHHHHHHHTTS----TTTTS---------------

pLDDT: mean 76.34, std 17.18, range [44.41, 93.88]